Protein AF-A0A371WMA2-F1 (afdb_monomer_lite)

Structure (mmCIF, N/CA/C/O backbone):
data_AF-A0A371WMA2-F1
#
_entry.id   AF-A0A371WMA2-F1
#
loop_
_atom_site.group_PDB
_atom_site.id
_atom_site.type_symbol
_atom_site.label_atom_id
_atom_site.label_alt_id
_atom_site.label_comp_id
_atom_site.label_asym_id
_atom_site.label_entity_id
_atom_site.label_seq_id
_atom_site.pdbx_PDB_ins_code
_atom_site.Cartn_x
_atom_site.Cartn_y
_atom_site.Cartn_z
_atom_site.occupancy
_atom_site.B_iso_or_equiv
_atom_site.auth_seq_id
_atom_site.auth_comp_id
_atom_site.auth_asym_id
_atom_site.auth_atom_id
_atom_site.pdbx_PDB_model_num
ATOM 1 N N . MET A 1 1 ? 11.627 6.366 -26.443 1.00 73.12 1 MET A N 1
ATOM 2 C CA . MET A 1 1 ? 11.419 6.353 -24.980 1.00 73.12 1 MET A CA 1
ATOM 3 C C . MET A 1 1 ? 10.701 5.063 -24.607 1.00 73.12 1 MET A C 1
ATOM 5 O O . MET A 1 1 ? 9.798 4.675 -25.344 1.00 73.12 1 MET A O 1
ATOM 9 N N . ARG A 1 2 ? 11.137 4.369 -23.548 1.00 79.94 2 ARG A N 1
ATOM 10 C CA . ARG A 1 2 ? 10.434 3.196 -23.001 1.00 79.94 2 ARG A CA 1
ATOM 11 C C . ARG A 1 2 ? 9.538 3.651 -21.858 1.00 79.94 2 ARG A C 1
ATOM 13 O O . ARG A 1 2 ? 9.968 4.460 -21.044 1.00 79.94 2 ARG A O 1
ATOM 20 N N . HIS A 1 3 ? 8.305 3.164 -21.818 1.00 88.25 3 HIS A N 1
ATOM 21 C CA . HIS A 1 3 ? 7.334 3.506 -20.783 1.00 88.25 3 HIS A CA 1
ATOM 22 C C . HIS A 1 3 ? 7.108 2.309 -19.863 1.00 88.25 3 HIS A C 1
ATOM 24 O O . HIS A 1 3 ? 6.956 1.174 -20.320 1.00 88.25 3 HIS A O 1
ATOM 30 N N . ILE A 1 4 ? 7.064 2.565 -18.561 1.00 91.94 4 ILE A N 1
ATOM 31 C CA . ILE A 1 4 ? 6.908 1.530 -17.544 1.00 91.94 4 ILE A CA 1
ATOM 32 C C . ILE A 1 4 ? 5.754 1.934 -16.639 1.00 91.94 4 ILE A C 1
ATOM 34 O O . ILE A 1 4 ? 5.724 3.054 -16.137 1.00 91.94 4 ILE A O 1
ATOM 38 N N . ALA A 1 5 ? 4.810 1.020 -16.438 1.00 92.88 5 ALA A N 1
ATOM 39 C CA . ALA A 1 5 ? 3.718 1.190 -15.491 1.00 92.88 5 ALA A CA 1
ATOM 40 C C . ALA A 1 5 ? 3.745 0.062 -14.455 1.00 92.88 5 ALA A C 1
ATOM 42 O O . ALA A 1 5 ? 3.851 -1.111 -14.810 1.00 92.88 5 ALA A O 1
ATOM 43 N N . GLY A 1 6 ? 3.629 0.417 -13.177 1.00 91.88 6 GLY A N 1
ATOM 44 C CA . GLY A 1 6 ? 3.469 -0.529 -12.075 1.00 91.88 6 GLY A CA 1
ATOM 45 C C . GLY A 1 6 ? 2.020 -0.571 -11.594 1.00 91.88 6 GLY A C 1
ATOM 46 O O . GLY A 1 6 ? 1.375 0.471 -11.488 1.00 91.88 6 GLY A O 1
ATOM 47 N N . ARG A 1 7 ? 1.504 -1.763 -11.287 1.00 93.00 7 ARG A N 1
ATOM 48 C CA . ARG A 1 7 ? 0.223 -1.967 -10.598 1.00 93.00 7 ARG A CA 1
ATOM 49 C C . ARG A 1 7 ? 0.469 -2.739 -9.311 1.00 93.00 7 ARG A C 1
ATOM 51 O O . ARG A 1 7 ? 0.972 -3.860 -9.352 1.00 93.00 7 ARG A O 1
ATOM 58 N N . PHE A 1 8 ? 0.120 -2.144 -8.180 1.00 90.25 8 PHE A N 1
ATOM 59 C CA . PHE A 1 8 ? 0.369 -2.726 -6.868 1.00 90.25 8 PHE A CA 1
ATOM 60 C C . PHE A 1 8 ? -0.659 -2.257 -5.833 1.00 90.25 8 PHE A C 1
ATOM 62 O O . PHE A 1 8 ? -1.445 -1.349 -6.100 1.00 90.25 8 PHE A O 1
ATOM 69 N N . GLY A 1 9 ? -0.683 -2.935 -4.682 1.00 87.19 9 GLY A N 1
ATOM 70 C CA . GLY A 1 9 ? -1.645 -2.682 -3.610 1.00 87.19 9 GLY A CA 1
ATOM 71 C C . GLY A 1 9 ? -1.434 -1.357 -2.873 1.00 87.19 9 GLY A C 1
ATOM 72 O O . GLY A 1 9 ? -0.528 -0.580 -3.156 1.00 87.19 9 GLY A O 1
ATOM 73 N N . ASN A 1 10 ? -2.274 -1.115 -1.875 1.00 88.75 10 ASN A N 1
ATOM 74 C CA . ASN A 1 10 ? -2.172 0.044 -1.004 1.00 88.75 10 ASN A CA 1
ATOM 75 C C . ASN A 1 10 ? -0.854 0.046 -0.227 1.00 88.75 10 ASN A C 1
ATOM 77 O O . ASN A 1 10 ? -0.412 -0.990 0.263 1.00 88.75 10 ASN A O 1
ATOM 81 N N . VAL A 1 11 ? -0.288 1.233 -0.026 1.00 87.62 11 VAL A N 1
ATOM 82 C CA . VAL A 1 11 ? 0.915 1.417 0.789 1.00 87.62 11 VAL A CA 1
ATOM 83 C C . VAL A 1 11 ? 0.520 2.092 2.105 1.00 87.62 11 VAL A C 1
ATOM 85 O O . VAL A 1 11 ? 0.119 3.258 2.086 1.00 87.62 11 VAL A O 1
ATOM 88 N N . PRO A 1 12 ? 0.574 1.395 3.257 1.00 82.44 12 PRO A N 1
ATOM 89 C CA . PRO A 1 12 ? 0.266 2.004 4.547 1.00 82.44 12 PRO A CA 1
ATOM 90 C C . PRO A 1 12 ? 1.123 3.249 4.796 1.00 82.44 12 PRO A C 1
ATOM 92 O O . PRO A 1 12 ? 2.322 3.253 4.525 1.00 82.44 12 PRO A O 1
ATOM 95 N N . GLY A 1 13 ? 0.503 4.315 5.307 1.00 78.00 13 GLY A N 1
ATOM 96 C CA . GLY A 1 13 ? 1.194 5.576 5.596 1.00 78.00 13 GLY A CA 1
ATOM 97 C C . GLY A 1 13 ? 1.491 6.457 4.377 1.00 78.00 13 GLY A C 1
ATOM 98 O O . GLY A 1 13 ? 2.084 7.519 4.547 1.00 78.00 13 GLY A O 1
ATOM 99 N N . SER A 1 14 ? 1.063 6.078 3.165 1.00 84.12 14 SER A N 1
ATOM 100 C CA . SER A 1 14 ? 1.119 6.988 2.017 1.00 84.12 14 SER A CA 1
ATOM 101 C C . SER A 1 14 ? 0.187 8.191 2.209 1.00 84.12 14 SER A C 1
ATOM 103 O O . SER A 1 14 ? -0.802 8.132 2.947 1.00 84.12 14 SER A O 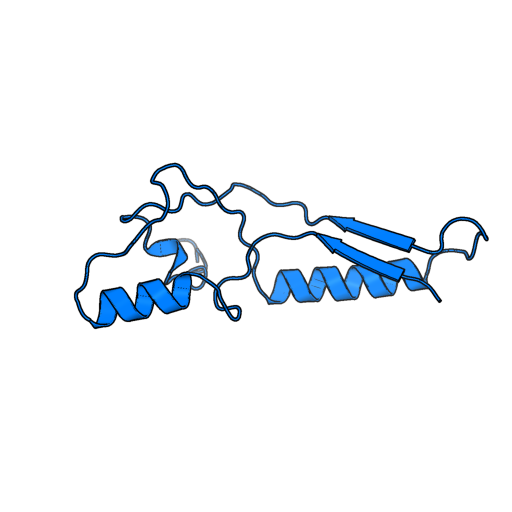1
ATOM 105 N N . VAL A 1 15 ? 0.457 9.285 1.493 1.00 82.88 15 VAL A N 1
ATOM 106 C CA . VAL A 1 15 ? -0.443 10.448 1.461 1.00 82.88 15 VAL A CA 1
ATOM 107 C C . VAL A 1 15 ? -1.837 10.001 1.009 1.00 82.88 15 VAL A C 1
ATOM 109 O O . VAL A 1 15 ? -1.976 9.248 0.046 1.00 82.88 15 VAL A O 1
ATOM 112 N N . GLY A 1 16 ? -2.869 10.416 1.746 1.00 80.00 16 GLY A N 1
ATOM 113 C CA . GLY A 1 16 ? -4.259 10.037 1.477 1.00 80.00 16 GLY A CA 1
ATOM 114 C C . GLY A 1 16 ? -4.654 8.622 1.921 1.00 80.00 16 GLY A C 1
ATOM 115 O O . GLY A 1 16 ? -5.811 8.243 1.737 1.00 80.00 16 GLY A O 1
ATOM 116 N N . ALA A 1 17 ? -3.748 7.846 2.532 1.00 82.06 17 ALA A N 1
ATOM 117 C CA . ALA A 1 17 ? -4.095 6.551 3.108 1.00 82.06 17 ALA A CA 1
ATOM 118 C C . ALA A 1 17 ? -5.104 6.695 4.262 1.00 82.06 17 ALA A C 1
ATOM 120 O O . ALA A 1 17 ? -5.191 7.726 4.931 1.00 82.06 17 ALA A O 1
ATOM 121 N N . ALA A 1 18 ? -5.856 5.626 4.526 1.00 82.38 18 ALA A N 1
ATOM 122 C CA . ALA A 1 18 ? -6.840 5.604 5.606 1.00 82.38 18 ALA A CA 1
ATOM 123 C C . ALA A 1 18 ? -6.195 5.531 7.003 1.00 82.38 18 ALA A C 1
ATOM 125 O O . ALA A 1 18 ? -6.733 6.097 7.950 1.00 82.38 18 ALA A O 1
ATOM 126 N N . ALA A 1 19 ? -5.019 4.902 7.127 1.00 82.31 19 ALA A N 1
ATOM 127 C CA . ALA A 1 19 ? -4.343 4.710 8.412 1.00 82.31 19 ALA A CA 1
ATOM 128 C C . ALA A 1 19 ? -4.100 6.025 9.196 1.00 82.31 19 ALA A C 1
ATOM 130 O O . ALA A 1 19 ? -4.459 6.069 10.372 1.00 82.31 19 ALA A O 1
ATOM 131 N N . PRO A 1 20 ? -3.611 7.128 8.584 1.00 83.31 20 PRO A N 1
ATOM 132 C CA . PRO A 1 20 ? -3.548 8.433 9.251 1.00 83.31 20 PRO A CA 1
ATOM 133 C C . PRO A 1 20 ? -4.892 8.941 9.798 1.00 83.31 20 PRO A C 1
ATOM 135 O O . PRO A 1 20 ? -4.936 9.479 10.901 1.00 83.31 20 PRO A O 1
ATOM 138 N N . LYS A 1 21 ? -5.997 8.748 9.060 1.00 84.69 21 LYS A N 1
ATOM 139 C CA . LYS A 1 21 ? -7.338 9.168 9.505 1.00 84.69 21 LYS A CA 1
ATOM 140 C C . LYS A 1 21 ? -7.810 8.350 10.703 1.00 84.69 21 LYS A C 1
ATOM 142 O O . LYS A 1 21 ? -8.343 8.915 11.650 1.00 84.69 21 LYS A O 1
ATOM 147 N N . PHE A 1 22 ? -7.579 7.041 10.674 1.00 86.06 22 PHE A N 1
ATOM 148 C CA . PHE A 1 22 ? -7.934 6.149 11.774 1.00 86.06 22 PHE A CA 1
ATOM 149 C C . PHE A 1 22 ? -7.145 6.475 13.039 1.00 86.06 22 PHE A C 1
ATOM 151 O O . PHE A 1 22 ? -7.736 6.583 14.108 1.00 86.06 22 PHE A O 1
ATOM 158 N N . LYS A 1 23 ? -5.837 6.726 12.914 1.00 85.12 23 LYS A N 1
ATOM 159 C CA . LYS A 1 23 ? -5.003 7.159 14.038 1.00 85.12 23 LYS A CA 1
ATOM 160 C C . LYS A 1 23 ? -5.551 8.437 14.687 1.00 85.12 23 LYS A C 1
ATOM 162 O O . LYS A 1 23 ? -5.754 8.455 15.894 1.00 85.12 23 LYS A O 1
ATOM 167 N N . ALA A 1 24 ? -5.894 9.446 13.886 1.00 87.44 24 ALA A N 1
ATOM 168 C CA . ALA A 1 24 ? -6.467 10.697 14.388 1.00 87.44 24 ALA A CA 1
ATOM 169 C C . ALA A 1 24 ? -7.868 10.540 15.020 1.00 87.44 24 ALA A C 1
ATOM 171 O O . ALA A 1 24 ? -8.259 11.351 15.856 1.00 87.44 24 ALA A O 1
ATOM 172 N N . GLN A 1 25 ? -8.655 9.537 14.614 1.00 86.69 25 GLN A N 1
ATOM 173 C CA . GLN A 1 25 ? -9.937 9.210 15.257 1.00 86.69 25 GLN A CA 1
ATOM 174 C C . GLN A 1 25 ? -9.715 8.538 16.613 1.00 86.69 25 GLN A C 1
ATOM 176 O O . GLN A 1 25 ? -10.306 8.957 17.603 1.00 86.69 25 GLN A O 1
ATOM 181 N N . ILE A 1 26 ? -8.795 7.571 16.671 1.00 87.12 26 ILE A N 1
ATOM 182 C CA . ILE A 1 26 ? -8.439 6.854 17.901 1.00 87.12 26 ILE A CA 1
ATOM 183 C C . ILE A 1 26 ? -7.855 7.815 18.944 1.00 87.12 26 ILE A C 1
ATOM 185 O O . ILE A 1 26 ? -8.262 7.777 20.100 1.00 87.12 26 ILE A O 1
ATOM 189 N N . GLU A 1 27 ? -6.947 8.710 18.544 1.00 90.31 27 GLU A N 1
ATOM 190 C CA . GLU A 1 27 ? -6.333 9.704 19.442 1.00 90.31 27 GLU A CA 1
ATOM 191 C C . GLU A 1 27 ? -7.352 10.697 20.023 1.00 90.31 27 GLU A C 1
ATOM 193 O O . GLU A 1 27 ? -7.163 11.197 21.129 1.00 90.31 27 GLU A O 1
ATOM 198 N N . ARG A 1 28 ? -8.450 10.955 19.305 1.00 92.19 28 ARG A N 1
ATOM 199 C CA . ARG A 1 28 ? -9.576 11.776 19.775 1.00 92.19 28 ARG A CA 1
ATOM 200 C C . ARG A 1 28 ? -10.595 11.005 20.618 1.00 92.19 28 ARG A C 1
ATOM 202 O O . ARG A 1 28 ? -11.493 11.625 21.176 1.00 92.19 28 ARG A O 1
ATOM 209 N N . GLY A 1 29 ? -10.471 9.680 20.707 1.00 91.06 29 GLY A N 1
ATOM 210 C CA . GLY A 1 29 ? -11.459 8.815 21.354 1.00 91.06 29 GLY A CA 1
ATOM 211 C C . GLY A 1 29 ? -12.738 8.609 20.535 1.00 91.06 29 GLY A C 1
ATOM 212 O O . GLY A 1 29 ? -13.731 8.121 21.070 1.00 91.06 29 GLY A O 1
ATOM 213 N N . ASP A 1 30 ? -12.729 8.963 19.248 1.00 85.75 30 ASP A N 1
ATOM 214 C CA . ASP A 1 30 ? -13.891 8.841 18.375 1.00 85.75 30 ASP A CA 1
ATOM 215 C C . ASP A 1 30 ? -13.988 7.447 17.733 1.00 85.75 30 ASP A C 1
ATOM 217 O O . ASP A 1 30 ? -12.963 6.814 17.447 1.00 85.75 30 ASP A O 1
ATOM 221 N N . PRO A 1 31 ? -15.206 6.965 17.423 1.00 87.38 31 PRO A N 1
ATOM 222 C CA . PRO A 1 31 ? -15.387 5.722 16.685 1.00 87.38 31 PRO A CA 1
ATOM 223 C C . PRO A 1 31 ? -14.669 5.746 15.329 1.00 87.38 31 PRO A C 1
ATOM 225 O O . PRO A 1 31 ? -14.815 6.683 14.537 1.00 87.38 31 PRO A O 1
ATOM 228 N N . VAL A 1 32 ? -13.929 4.675 15.026 1.00 86.62 32 VAL A N 1
ATOM 229 C CA . VAL A 1 32 ? -13.257 4.518 13.729 1.00 86.62 32 VAL A CA 1
ATOM 230 C C . VAL A 1 32 ? -14.299 4.368 12.625 1.00 86.62 32 VAL A C 1
ATOM 232 O O . VAL A 1 32 ? -15.129 3.459 12.650 1.00 86.62 32 VAL A O 1
ATOM 235 N N . THR A 1 33 ? -14.243 5.246 11.625 1.00 87.88 33 THR A N 1
ATOM 236 C CA . THR A 1 33 ? -15.203 5.233 10.516 1.00 87.88 33 THR A CA 1
ATOM 237 C C . THR A 1 33 ? -14.720 4.313 9.401 1.00 87.88 33 THR A C 1
ATOM 239 O O . THR A 1 33 ? -13.769 4.632 8.689 1.00 87.88 33 THR A O 1
ATOM 242 N N . VAL A 1 34 ? -15.396 3.182 9.211 1.00 84.69 34 VAL A N 1
ATOM 243 C CA . VAL A 1 3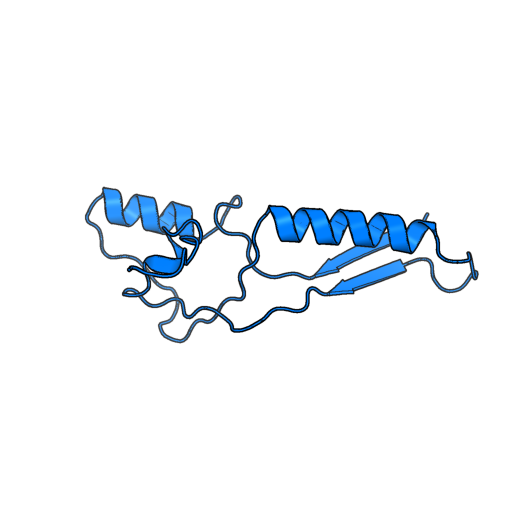4 ? -15.152 2.261 8.091 1.00 84.69 34 VAL A CA 1
ATOM 244 C C . VAL A 1 34 ? -16.168 2.496 6.975 1.00 84.69 34 VAL A C 1
ATOM 246 O O . VAL A 1 34 ? -17.334 2.766 7.240 1.00 84.69 34 VAL A O 1
ATOM 249 N N . THR A 1 35 ? -15.735 2.409 5.713 1.00 86.25 35 THR A N 1
ATOM 250 C CA . THR A 1 35 ? -16.621 2.653 4.560 1.00 86.25 35 THR A CA 1
ATOM 251 C C . THR A 1 35 ? -17.667 1.554 4.392 1.00 86.25 35 THR A C 1
ATOM 253 O O . THR A 1 35 ? -18.835 1.848 4.177 1.00 86.25 35 THR A O 1
ATOM 256 N N . HIS A 1 36 ? -17.241 0.291 4.458 1.00 82.44 36 HIS A N 1
ATOM 257 C CA . HIS A 1 36 ? -18.114 -0.875 4.369 1.00 82.44 36 HIS A CA 1
ATOM 258 C C . HIS A 1 36 ? -17.463 -2.038 5.135 1.00 82.44 36 HIS A C 1
ATOM 260 O O . HIS A 1 36 ? -16.252 -2.224 4.976 1.00 82.44 36 HIS A O 1
ATOM 266 N N . PRO A 1 37 ? -18.212 -2.816 5.937 1.00 78.00 37 PRO A N 1
ATOM 267 C CA . PRO A 1 37 ? -17.654 -3.889 6.772 1.00 78.00 37 PRO A CA 1
ATOM 268 C C . PRO A 1 37 ? -16.947 -4.989 5.967 1.00 78.00 37 PRO A C 1
ATOM 270 O O . PRO A 1 37 ? -15.940 -5.529 6.416 1.00 78.00 37 PRO A O 1
ATOM 273 N N . ASP A 1 38 ? -17.421 -5.265 4.750 1.00 79.94 38 ASP A N 1
ATOM 274 C CA . ASP A 1 38 ? -16.836 -6.288 3.869 1.00 79.94 38 ASP A CA 1
ATOM 275 C C . ASP A 1 38 ? -15.712 -5.761 2.958 1.00 79.94 38 ASP A C 1
ATOM 277 O O . ASP A 1 38 ? -15.269 -6.451 2.038 1.00 79.94 38 ASP A O 1
ATOM 281 N N . MET A 1 39 ? -15.244 -4.523 3.161 1.00 80.06 39 MET A N 1
ATOM 282 C CA . MET A 1 39 ? -14.200 -3.949 2.314 1.00 80.06 39 MET A CA 1
ATOM 283 C C . MET A 1 39 ? -12.856 -4.659 2.529 1.00 80.06 39 MET A C 1
ATOM 285 O O . MET A 1 39 ? -12.290 -4.667 3.626 1.00 80.06 39 MET A O 1
ATOM 289 N N . VAL A 1 40 ? -12.303 -5.180 1.435 1.00 82.06 40 VAL A N 1
ATOM 290 C CA . VAL A 1 40 ? -10.974 -5.799 1.385 1.00 82.06 40 VAL A CA 1
ATOM 291 C C . VAL A 1 40 ? -9.991 -4.925 0.616 1.00 82.06 40 VAL A C 1
ATOM 293 O O . VAL A 1 40 ? -10.336 -4.309 -0.395 1.00 82.06 40 VAL A O 1
ATOM 296 N N . ARG A 1 41 ? -8.750 -4.851 1.100 1.00 83.06 41 ARG A N 1
ATOM 297 C CA . ARG A 1 41 ? -7.665 -4.100 0.458 1.00 83.06 41 ARG A CA 1
ATOM 298 C C . ARG A 1 41 ? -6.385 -4.926 0.488 1.00 83.06 41 ARG A C 1
ATOM 300 O O . ARG A 1 41 ? -6.027 -5.503 1.510 1.00 83.06 41 ARG A O 1
ATOM 307 N N . TYR A 1 42 ? -5.681 -4.957 -0.638 1.00 85.62 42 TYR A N 1
ATOM 308 C CA . TYR A 1 42 ? -4.337 -5.524 -0.708 1.00 85.62 42 TYR A CA 1
ATOM 309 C C . TYR A 1 42 ? -3.344 -4.479 -0.234 1.00 85.62 42 TYR A C 1
ATOM 311 O O . TYR A 1 42 ? -3.412 -3.334 -0.683 1.00 85.62 42 TYR A O 1
ATOM 319 N N . PHE A 1 43 ? -2.427 -4.872 0.642 1.00 85.31 43 PHE A N 1
ATOM 320 C CA . PHE A 1 43 ? -1.402 -3.984 1.169 1.00 85.31 43 PHE A CA 1
ATOM 321 C C . PHE A 1 43 ? -0.014 -4.479 0.813 1.00 85.31 43 PHE A C 1
ATOM 323 O O . PHE A 1 43 ? 0.246 -5.675 0.790 1.00 85.31 43 PHE A O 1
ATOM 330 N N . MET A 1 44 ? 0.869 -3.527 0.562 1.00 88.62 44 MET A N 1
ATOM 331 C CA . MET A 1 44 ? 2.272 -3.728 0.255 1.00 88.62 44 MET A CA 1
ATOM 332 C C . MET A 1 44 ? 3.076 -2.675 1.015 1.00 88.62 44 MET A C 1
ATOM 334 O O . MET A 1 44 ? 2.620 -1.547 1.204 1.00 88.62 44 MET A O 1
ATOM 338 N N . THR A 1 45 ? 4.285 -3.004 1.448 1.00 87.31 45 THR A N 1
ATOM 339 C CA . THR A 1 45 ? 5.167 -2.027 2.091 1.00 87.31 45 THR A CA 1
ATOM 340 C C . THR A 1 45 ? 5.741 -1.033 1.076 1.00 87.31 45 THR A C 1
ATOM 342 O O . THR A 1 45 ? 5.906 -1.335 -0.107 1.00 87.31 45 THR A O 1
ATOM 345 N N . ALA A 1 46 ? 6.127 0.159 1.540 1.00 88.69 46 ALA A N 1
ATOM 346 C CA . ALA A 1 46 ? 6.796 1.146 0.688 1.00 88.69 46 ALA A CA 1
ATOM 347 C C . ALA A 1 46 ? 8.102 0.596 0.081 1.00 88.69 46 ALA A C 1
ATOM 349 O O . ALA A 1 46 ? 8.416 0.856 -1.077 1.00 88.69 46 ALA A O 1
ATOM 350 N N . ARG A 1 47 ? 8.843 -0.219 0.843 1.00 89.88 47 ARG A N 1
ATOM 351 C CA . ARG A 1 47 ? 10.082 -0.849 0.373 1.00 89.88 47 ARG A CA 1
ATOM 352 C C . ARG A 1 47 ? 9.820 -1.848 -0.756 1.00 89.88 47 ARG A C 1
ATOM 354 O O . ARG A 1 47 ? 10.570 -1.854 -1.729 1.00 89.88 47 ARG A O 1
ATOM 361 N N . GLU A 1 48 ? 8.765 -2.654 -0.662 1.00 90.19 48 GLU A N 1
ATOM 362 C CA . GLU A 1 48 ? 8.351 -3.568 -1.737 1.00 90.19 48 GLU A CA 1
ATOM 363 C C . GLU A 1 48 ? 7.898 -2.798 -2.987 1.00 90.19 48 GLU A C 1
ATOM 365 O O . GLU A 1 48 ? 8.354 -3.126 -4.081 1.00 90.19 48 GLU A O 1
ATOM 370 N N . ALA A 1 49 ? 7.113 -1.718 -2.834 1.00 90.62 49 ALA A N 1
ATOM 371 C CA . ALA A 1 49 ? 6.756 -0.810 -3.937 1.00 90.62 49 ALA A CA 1
ATOM 372 C C . ALA A 1 49 ? 7.997 -0.289 -4.673 1.00 90.62 49 ALA A C 1
ATOM 374 O O . ALA A 1 49 ? 8.100 -0.405 -5.896 1.00 90.62 49 ALA A O 1
ATOM 375 N N . CYS A 1 50 ? 8.947 0.277 -3.926 1.00 93.19 50 CYS A N 1
ATOM 376 C CA . CYS A 1 50 ? 10.176 0.821 -4.494 1.00 93.19 50 CYS A CA 1
ATOM 377 C C . CYS A 1 50 ? 11.020 -0.268 -5.162 1.00 93.19 50 CYS A C 1
ATOM 379 O O . CYS A 1 50 ? 11.575 -0.038 -6.233 1.00 93.19 50 CYS A O 1
ATOM 381 N N . THR A 1 51 ? 11.084 -1.461 -4.563 1.00 93.81 51 THR A N 1
ATOM 382 C CA . THR A 1 51 ? 11.810 -2.604 -5.133 1.00 93.81 51 THR A CA 1
ATOM 383 C C . THR A 1 51 ? 11.197 -3.018 -6.467 1.00 93.81 51 THR A C 1
ATOM 385 O O . THR A 1 51 ? 11.920 -3.134 -7.450 1.00 93.81 51 THR A O 1
ATOM 388 N N . LEU A 1 52 ? 9.869 -3.149 -6.544 1.00 91.88 52 LEU A N 1
ATOM 389 C CA . LEU A 1 52 ? 9.168 -3.454 -7.791 1.00 91.88 52 LEU A CA 1
ATOM 390 C C . LEU A 1 52 ? 9.445 -2.399 -8.869 1.00 91.88 52 LEU A C 1
ATOM 392 O O . LEU A 1 52 ? 9.734 -2.755 -10.010 1.00 91.88 52 LEU A O 1
ATOM 396 N N . ALA A 1 53 ? 9.379 -1.113 -8.513 1.00 93.31 53 ALA A N 1
ATOM 397 C CA . ALA A 1 53 ? 9.634 -0.018 -9.445 1.00 93.31 53 ALA A CA 1
ATOM 398 C C . ALA A 1 53 ? 11.068 -0.055 -10.003 1.00 93.31 53 ALA A C 1
ATOM 400 O O . ALA A 1 53 ? 11.258 0.054 -11.216 1.00 93.31 53 ALA A O 1
ATOM 401 N N . LEU A 1 54 ? 12.068 -0.267 -9.141 1.00 94.44 54 LEU A N 1
ATOM 402 C CA . LEU A 1 54 ? 13.468 -0.389 -9.558 1.00 94.44 54 LEU A CA 1
ATOM 403 C C . LEU A 1 54 ? 13.704 -1.637 -10.415 1.00 94.44 54 LEU A C 1
ATOM 405 O O . LEU A 1 54 ? 14.314 -1.541 -11.478 1.00 94.44 54 LEU A O 1
ATOM 409 N N . SER A 1 55 ? 13.200 -2.799 -9.995 1.00 93.00 55 SER A N 1
ATOM 410 C CA . SER A 1 55 ? 13.338 -4.043 -10.759 1.00 93.00 55 SER A CA 1
ATOM 411 C C . SER A 1 55 ? 12.689 -3.936 -12.139 1.00 93.00 55 SER A C 1
ATOM 413 O O . SER A 1 55 ? 13.263 -4.397 -13.124 1.00 93.00 55 SER A O 1
ATOM 415 N N . ALA A 1 56 ? 11.529 -3.280 -12.232 1.00 92.12 56 ALA A N 1
ATOM 416 C CA . ALA A 1 56 ? 10.848 -3.021 -13.494 1.00 92.12 56 ALA A CA 1
ATOM 417 C C . ALA A 1 56 ? 11.674 -2.130 -14.434 1.00 92.12 56 ALA A C 1
ATOM 419 O O . ALA A 1 56 ? 11.742 -2.406 -15.634 1.00 92.12 56 ALA A O 1
ATOM 420 N N . ALA A 1 57 ? 12.315 -1.091 -13.891 1.00 91.12 57 ALA A N 1
ATOM 421 C CA . ALA A 1 57 ? 13.198 -0.203 -14.642 1.00 91.12 57 ALA A CA 1
ATOM 422 C C . ALA A 1 57 ? 14.414 -0.949 -15.207 1.00 91.12 57 ALA A C 1
ATOM 424 O O . ALA A 1 57 ? 14.650 -0.899 -16.412 1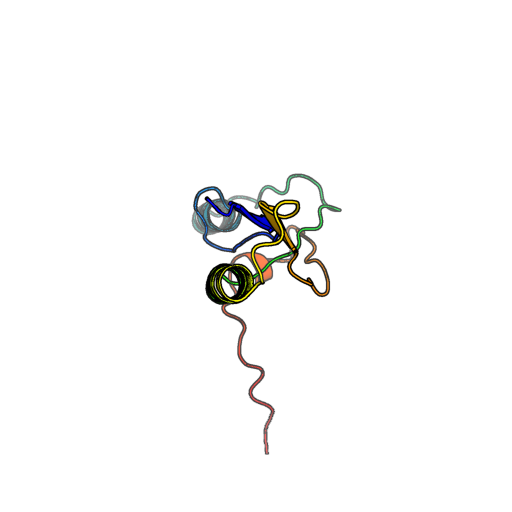.00 91.12 57 ALA A O 1
ATOM 425 N N . ILE A 1 58 ? 15.120 -1.704 -14.361 1.00 91.88 58 ILE A N 1
ATOM 426 C CA . ILE A 1 58 ? 16.306 -2.480 -14.754 1.00 91.88 58 ILE A CA 1
ATOM 427 C C . ILE A 1 58 ? 15.947 -3.528 -15.817 1.00 91.88 58 ILE A C 1
ATOM 429 O O . ILE A 1 58 ? 16.630 -3.663 -16.829 1.00 91.88 58 ILE A O 1
ATOM 433 N N . HIS A 1 59 ? 14.843 -4.252 -15.623 1.00 90.00 59 HIS A N 1
ATOM 434 C CA . HIS A 1 59 ? 14.418 -5.285 -16.565 1.00 90.00 59 HIS A CA 1
ATOM 435 C C . HIS A 1 59 ? 13.993 -4.707 -17.924 1.00 90.00 59 HIS A C 1
ATOM 437 O O . HIS A 1 59 ? 14.301 -5.283 -18.965 1.00 90.00 59 HIS A O 1
ATOM 443 N N . ALA A 1 60 ? 13.311 -3.556 -17.939 1.00 85.69 60 ALA A N 1
ATOM 444 C CA . ALA A 1 60 ? 12.917 -2.897 -19.182 1.00 85.69 60 ALA A CA 1
ATOM 445 C C . ALA A 1 60 ? 14.115 -2.339 -19.971 1.00 85.69 60 ALA A C 1
ATOM 447 O O . ALA A 1 60 ? 14.054 -2.297 -21.203 1.00 85.69 60 ALA A O 1
ATOM 448 N N . ASP A 1 61 ? 15.178 -1.922 -19.280 1.00 84.44 61 ASP A N 1
ATOM 449 C CA . ASP A 1 61 ? 16.416 -1.436 -19.895 1.00 84.44 61 ASP A CA 1
ATOM 450 C C . ASP A 1 61 ? 17.184 -2.566 -20.601 1.00 84.44 61 ASP A C 1
ATOM 452 O O . ASP A 1 61 ? 17.607 -2.418 -21.746 1.00 84.44 61 ASP A O 1
ATOM 456 N N . GLY A 1 62 ? 17.242 -3.749 -19.978 1.00 82.50 62 GLY A N 1
ATOM 457 C CA . GLY A 1 62 ? 17.895 -4.936 -20.540 1.00 82.50 62 GLY A CA 1
ATOM 458 C C . GLY A 1 62 ? 17.148 -5.631 -21.690 1.00 82.50 62 GLY A C 1
ATOM 459 O O . GLY A 1 62 ? 17.685 -6.560 -22.293 1.00 82.50 62 GLY A O 1
ATOM 460 N N . MET A 1 63 ? 15.914 -5.228 -22.019 1.00 78.19 63 MET A N 1
ATOM 461 C CA . MET A 1 63 ? 15.149 -5.871 -23.093 1.00 78.19 63 MET A CA 1
ATOM 462 C C . MET A 1 63 ? 15.604 -5.422 -24.490 1.00 78.19 63 MET A C 1
ATOM 464 O O . MET A 1 63 ? 15.721 -4.218 -24.741 1.00 78.19 63 MET A O 1
ATOM 468 N N . PRO A 1 64 ? 15.720 -6.339 -25.472 1.00 75.25 64 PRO A N 1
ATOM 469 C CA . PRO A 1 64 ? 16.037 -5.966 -26.844 1.00 75.25 64 PRO A CA 1
ATOM 470 C C . PRO A 1 64 ? 14.986 -5.000 -27.399 1.00 75.25 64 PRO A C 1
ATOM 472 O O . PRO A 1 64 ? 13.776 -5.162 -27.204 1.00 75.25 64 PRO A O 1
ATOM 475 N N . SER A 1 65 ? 15.455 -3.958 -28.084 1.00 67.25 65 SER A N 1
ATOM 476 C CA . SER A 1 65 ? 14.601 -2.960 -28.729 1.00 67.25 65 SER A CA 1
ATOM 477 C C . SER A 1 65 ? 13.959 -3.546 -29.990 1.00 67.25 65 SER A C 1
ATOM 479 O O . SER A 1 65 ? 14.296 -3.166 -31.108 1.00 67.25 65 SER A O 1
ATOM 481 N N . SER A 1 66 ? 13.018 -4.481 -29.832 1.00 68.94 66 SER A N 1
ATOM 482 C CA . SER A 1 66 ? 12.073 -4.767 -30.913 1.00 68.94 66 SER A CA 1
ATOM 483 C C . SER A 1 66 ? 11.155 -3.550 -31.069 1.00 68.94 66 SER A C 1
ATOM 485 O O . SER A 1 66 ? 10.642 -3.023 -30.078 1.00 68.94 66 SER A O 1
ATOM 487 N N . ASN A 1 67 ? 10.952 -3.087 -32.305 1.00 62.38 67 ASN A N 1
ATOM 488 C CA . ASN A 1 67 ? 10.191 -1.868 -32.627 1.00 62.38 67 ASN A CA 1
ATOM 489 C C . ASN A 1 67 ? 8.745 -1.876 -32.066 1.00 62.38 67 ASN A C 1
ATOM 491 O O . ASN A 1 67 ? 8.097 -0.839 -31.963 1.00 62.38 67 ASN A O 1
ATOM 495 N N . THR A 1 68 ? 8.256 -3.042 -31.644 1.00 64.31 68 THR A N 1
ATOM 496 C CA . THR A 1 68 ? 6.869 -3.291 -31.249 1.00 64.31 68 THR A CA 1
ATOM 497 C C . THR A 1 68 ? 6.590 -3.088 -29.750 1.00 64.31 68 THR A C 1
ATOM 499 O O . THR A 1 68 ? 5.455 -2.788 -29.388 1.00 64.31 68 THR A O 1
ATOM 502 N N . ARG A 1 69 ? 7.578 -3.208 -28.844 1.00 66.75 69 ARG A N 1
ATOM 503 C CA . ARG A 1 69 ? 7.348 -3.101 -27.380 1.00 66.75 69 ARG A CA 1
ATOM 504 C C . ARG A 1 69 ? 8.021 -1.875 -26.770 1.00 66.75 69 ARG A C 1
ATOM 506 O O . ARG A 1 69 ? 9.095 -1.956 -26.181 1.00 66.75 69 ARG A O 1
ATOM 513 N N . ARG A 1 70 ? 7.343 -0.729 -26.876 1.00 78.88 70 ARG A N 1
ATOM 514 C CA . ARG A 1 70 ? 7.751 0.528 -26.219 1.00 78.88 70 ARG A CA 1
ATOM 515 C C . ARG A 1 70 ? 7.188 0.705 -24.805 1.00 78.88 70 ARG A C 1
ATOM 517 O O . ARG A 1 70 ? 7.630 1.611 -24.107 1.00 78.88 70 ARG A O 1
ATOM 524 N N . ALA A 1 71 ? 6.249 -0.140 -24.378 1.00 85.25 71 ALA A N 1
ATOM 525 C CA . ALA A 1 71 ? 5.627 -0.070 -23.059 1.00 85.25 71 ALA A CA 1
ATOM 526 C C . ALA A 1 71 ? 5.605 -1.437 -22.361 1.00 85.25 71 ALA A C 1
ATOM 528 O O . ALA A 1 71 ? 5.394 -2.465 -23.005 1.00 85.25 71 ALA A O 1
ATOM 529 N N . SER A 1 72 ? 5.790 -1.428 -21.043 1.00 87.50 72 SER A N 1
ATOM 530 C CA . SER A 1 72 ? 5.750 -2.617 -20.185 1.00 87.50 72 SER A CA 1
ATOM 531 C C . SER A 1 72 ? 4.948 -2.350 -18.915 1.00 87.50 72 SER A C 1
ATOM 533 O O . SER A 1 72 ? 5.085 -1.289 -18.302 1.00 87.50 72 SER A O 1
ATOM 535 N N . VAL A 1 73 ? 4.129 -3.325 -18.518 1.00 90.44 73 VAL A N 1
ATOM 536 C CA . VAL A 1 73 ? 3.318 -3.276 -17.296 1.00 90.44 73 VAL A CA 1
ATOM 537 C C . VAL A 1 73 ? 3.807 -4.354 -16.339 1.00 90.44 73 VAL A C 1
ATOM 539 O O . VAL A 1 73 ? 3.871 -5.522 -16.711 1.00 90.44 73 VAL A O 1
ATOM 542 N N . TYR A 1 74 ? 4.117 -3.959 -15.109 1.00 91.44 74 TYR A N 1
ATOM 543 C CA . TYR A 1 74 ? 4.508 -4.858 -14.028 1.00 91.44 74 TYR A CA 1
ATOM 544 C C . TYR A 1 74 ? 3.398 -4.890 -12.988 1.00 91.44 74 TYR A C 1
ATOM 546 O O . TYR A 1 74 ? 2.914 -3.844 -12.555 1.00 91.44 74 TYR A O 1
ATOM 554 N N . VAL A 1 75 ? 2.984 -6.091 -12.596 1.00 91.50 75 VAL A N 1
ATOM 555 C CA . VAL A 1 75 ? 1.917 -6.301 -11.616 1.00 91.50 75 VAL A CA 1
ATOM 556 C C . VAL A 1 75 ? 2.514 -7.009 -10.413 1.00 91.50 75 VAL A C 1
ATOM 558 O O . VAL A 1 75 ? 3.134 -8.061 -10.566 1.00 91.50 75 VAL A O 1
ATOM 561 N N . SER A 1 76 ? 2.344 -6.428 -9.226 1.00 88.31 76 SER A N 1
ATOM 562 C CA . SER A 1 76 ? 2.774 -7.077 -7.992 1.00 88.31 76 SER A CA 1
ATOM 563 C C . SER A 1 76 ? 1.938 -8.327 -7.748 1.00 88.31 76 SER A C 1
ATOM 565 O O . SER A 1 76 ? 0.705 -8.271 -7.790 1.00 88.31 76 SER A O 1
ATOM 567 N N . LYS A 1 77 ? 2.600 -9.450 -7.464 1.00 85.12 77 LYS A N 1
ATOM 568 C CA . LYS A 1 77 ? 1.919 -10.632 -6.947 1.00 85.12 77 LYS A CA 1
ATOM 569 C C . LYS A 1 77 ? 1.638 -10.379 -5.470 1.00 85.12 77 LYS A C 1
ATOM 571 O O . LYS A 1 77 ? 2.563 -10.319 -4.668 1.00 85.12 77 LYS A O 1
ATOM 576 N N . MET A 1 78 ? 0.368 -10.169 -5.154 1.00 84.12 78 MET A N 1
ATOM 577 C CA . MET A 1 78 ? -0.093 -9.925 -3.794 1.00 84.12 78 MET A CA 1
ATOM 578 C C . MET A 1 78 ? -0.592 -11.235 -3.189 1.00 84.12 78 MET A C 1
ATOM 580 O O . MET A 1 78 ? -1.267 -12.003 -3.878 1.00 84.12 78 MET A O 1
ATOM 584 N N . ASP A 1 79 ? -0.265 -11.464 -1.921 1.00 78.88 79 ASP A N 1
ATOM 585 C CA . ASP A 1 79 ? -0.806 -12.573 -1.136 1.00 78.88 79 ASP A CA 1
ATOM 586 C C . ASP A 1 79 ? -2.242 -12.244 -0.667 1.00 78.88 79 ASP A C 1
ATOM 588 O O . ASP A 1 79 ? -3.013 -11.587 -1.373 1.00 78.88 79 ASP A O 1
ATOM 592 N N . GLU A 1 80 ? -2.631 -12.705 0.522 1.00 77.31 80 GLU A N 1
ATOM 593 C CA . GLU A 1 80 ? -3.982 -12.530 1.048 1.00 77.31 80 GLU A CA 1
ATOM 594 C C . GLU A 1 80 ? -4.356 -11.049 1.270 1.00 77.31 80 GLU A C 1
ATOM 596 O O . GLU A 1 80 ? -3.548 -10.254 1.765 1.00 77.31 80 GLU A O 1
ATOM 601 N N . PRO A 1 81 ? -5.594 -10.652 0.926 1.00 77.00 81 PRO A N 1
ATOM 602 C CA . PRO A 1 81 ? -6.080 -9.308 1.196 1.00 77.00 81 PRO A CA 1
ATOM 603 C C . PRO A 1 81 ? -6.376 -9.114 2.687 1.00 77.00 81 PRO A C 1
ATOM 605 O O . PRO A 1 81 ? -6.915 -10.001 3.349 1.00 77.00 81 PRO A O 1
ATOM 608 N N . ALA A 1 82 ? -6.127 -7.910 3.204 1.00 67.19 82 ALA A N 1
ATOM 609 C CA . ALA A 1 82 ? -6.546 -7.554 4.555 1.00 67.19 82 ALA A CA 1
ATOM 610 C C . ALA A 1 82 ? -8.002 -7.058 4.555 1.00 67.19 82 ALA A C 1
ATOM 612 O O . ALA A 1 82 ? -8.416 -6.285 3.678 1.00 67.19 82 ALA A O 1
ATOM 613 N N . ARG A 1 83 ? -8.780 -7.482 5.557 1.00 59.28 83 ARG A N 1
ATOM 614 C CA . ARG A 1 83 ? -10.149 -6.999 5.790 1.00 59.28 83 ARG A CA 1
ATOM 615 C C . ARG A 1 83 ? -10.116 -5.726 6.624 1.00 59.28 83 ARG A C 1
ATOM 617 O O . ARG A 1 83 ? -9.536 -5.695 7.697 1.00 59.28 83 ARG A O 1
ATOM 624 N N . THR A 1 84 ? -10.781 -4.674 6.155 1.00 55.06 84 THR A N 1
ATOM 625 C CA . THR A 1 84 ? -10.881 -3.417 6.909 1.00 55.06 84 THR A CA 1
ATOM 626 C C . THR A 1 84 ? -12.108 -3.474 7.822 1.00 55.06 84 THR A C 1
ATOM 628 O O . THR A 1 84 ? -13.165 -2.961 7.472 1.00 55.06 84 THR A O 1
ATOM 631 N N . SER A 1 85 ? -11.990 -4.128 8.981 1.00 53.16 85 SER A N 1
ATOM 632 C CA . SER A 1 85 ? -13.032 -4.105 10.022 1.00 53.16 85 SER A CA 1
ATOM 633 C C . SER A 1 85 ? -12.670 -3.112 11.131 1.00 53.16 85 SER A C 1
ATOM 635 O O . SER A 1 85 ? -11.492 -2.835 11.350 1.00 53.16 85 SER A O 1
ATOM 637 N N . SER A 1 86 ? -13.658 -2.583 11.860 1.00 42.69 86 SER A N 1
ATOM 638 C CA . SER A 1 86 ? -13.425 -1.677 13.003 1.00 42.69 86 SER A CA 1
ATOM 639 C C . SER A 1 86 ? -12.593 -2.311 14.131 1.00 42.69 86 SER A C 1
ATOM 641 O O . SER A 1 86 ? -11.999 -1.590 14.930 1.00 42.69 86 SER A O 1
ATOM 643 N N . ALA A 1 87 ? -12.519 -3.646 14.177 1.00 38.66 87 ALA A N 1
ATOM 644 C CA . ALA A 1 87 ? -11.706 -4.413 15.119 1.00 38.66 87 ALA A CA 1
ATOM 645 C C . ALA A 1 87 ? -10.282 -4.706 14.607 1.00 38.66 87 ALA A C 1
ATOM 647 O O . ALA A 1 87 ? -9.411 -5.049 15.404 1.00 38.66 87 ALA A O 1
ATOM 648 N N . ASP A 1 88 ? -10.013 -4.554 13.306 1.00 46.91 88 ASP A N 1
ATOM 649 C CA . ASP A 1 88 ? -8.707 -4.869 12.722 1.00 46.91 88 ASP A CA 1
ATOM 650 C C . ASP A 1 88 ? -7.776 -3.650 12.751 1.00 46.91 88 ASP A C 1
ATOM 652 O O . ASP A 1 88 ? -7.329 -3.124 11.734 1.00 46.91 88 ASP A O 1
ATOM 656 N N . GLN A 1 89 ? -7.468 -3.175 13.959 1.00 47.16 89 GLN A N 1
ATOM 657 C CA . GLN A 1 89 ? -6.493 -2.101 14.187 1.00 47.16 89 GLN A CA 1
ATOM 658 C C . GLN A 1 89 ? -5.065 -2.493 13.760 1.00 47.16 89 GLN A C 1
ATOM 660 O O . GLN A 1 89 ? -4.180 -1.635 13.689 1.00 47.16 89 GLN A O 1
ATOM 665 N N . SER A 1 90 ? -4.830 -3.769 13.420 1.00 45.41 90 SER A N 1
ATOM 666 C CA . SER A 1 90 ? -3.529 -4.262 12.966 1.00 45.41 90 SER A CA 1
ATOM 667 C C . SER A 1 90 ? -3.091 -3.604 11.653 1.00 45.41 90 SER A C 1
ATOM 669 O O . SER A 1 90 ? -1.906 -3.318 11.478 1.00 45.41 90 SER A O 1
ATOM 671 N N . CYS A 1 91 ? -4.039 -3.245 10.779 1.00 46.75 91 CYS A N 1
ATOM 672 C CA . CYS A 1 91 ? -3.760 -2.527 9.533 1.00 46.75 91 CYS A CA 1
ATOM 673 C C . CYS A 1 91 ? -3.475 -1.022 9.731 1.00 46.75 91 CYS A C 1
ATOM 675 O O . CYS A 1 91 ? -2.997 -0.357 8.809 1.00 46.75 91 CYS A O 1
ATOM 677 N N . VAL A 1 92 ? -3.727 -0.485 10.933 1.00 48.06 92 VAL A N 1
ATOM 678 C CA . VAL A 1 92 ? -3.493 0.924 11.301 1.00 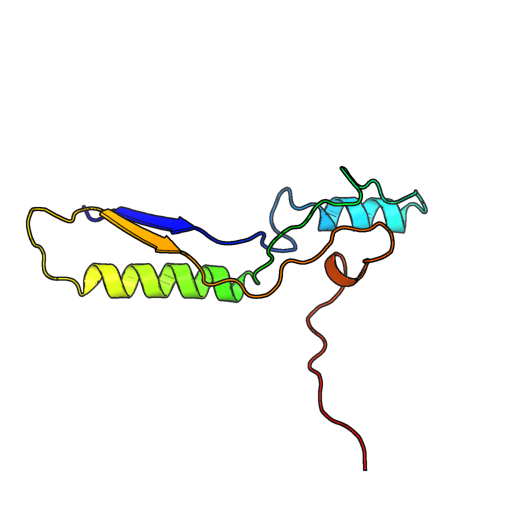48.06 92 VAL A CA 1
ATOM 679 C C . VAL A 1 92 ? -2.184 1.086 12.069 1.00 48.06 92 VAL A C 1
ATOM 681 O O . VAL A 1 92 ? -1.485 2.082 11.886 1.00 48.06 92 VAL A O 1
ATOM 684 N N . VAL A 1 93 ? -1.829 0.100 12.900 1.00 40.28 93 VAL A N 1
ATOM 685 C CA . VAL A 1 93 ? -0.626 0.125 13.739 1.00 40.28 93 VAL A CA 1
ATOM 686 C C . VAL A 1 93 ? -0.047 -1.283 13.884 1.00 40.28 93 VAL A C 1
ATOM 688 O O . VAL A 1 93 ? -0.069 -1.871 14.958 1.00 40.28 93 VAL A O 1
ATOM 691 N N . THR A 1 94 ? 0.537 -1.842 12.830 1.00 31.62 94 THR A N 1
ATOM 692 C CA . THR A 1 94 ? 1.637 -2.789 13.042 1.00 31.62 94 THR A CA 1
ATOM 693 C C . THR A 1 94 ? 2.767 -2.510 12.053 1.00 31.62 94 THR A C 1
ATOM 695 O O . THR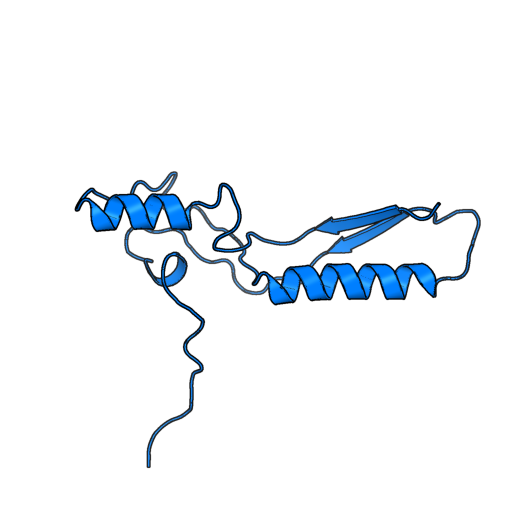 A 1 94 ? 2.611 -2.750 10.856 1.00 31.62 94 THR A O 1
ATOM 698 N N . PRO A 1 95 ? 3.960 -2.061 12.501 1.00 32.75 95 PRO A N 1
ATOM 699 C CA . PRO A 1 95 ? 5.155 -2.591 11.868 1.00 32.75 95 PRO A CA 1
ATOM 700 C C . PRO A 1 95 ? 5.051 -4.103 12.058 1.00 32.75 95 PRO A C 1
ATOM 702 O O . PRO A 1 95 ? 4.785 -4.553 13.173 1.00 32.75 95 PRO A O 1
ATOM 705 N N . LYS A 1 96 ? 5.161 -4.867 10.969 1.00 31.05 96 LYS A N 1
ATOM 706 C CA . LYS A 1 96 ? 5.242 -6.330 10.968 1.00 31.05 96 LYS A CA 1
ATOM 707 C C . LYS A 1 96 ? 6.157 -6.733 12.128 1.00 31.05 96 LYS A C 1
ATOM 709 O O . LYS A 1 96 ? 7.372 -6.617 11.995 1.00 31.05 96 LYS A O 1
ATOM 714 N N . ARG A 1 97 ? 5.595 -7.108 13.290 1.00 33.16 97 ARG A N 1
ATOM 715 C CA . ARG A 1 97 ? 6.390 -7.699 14.364 1.00 33.16 97 ARG A CA 1
ATOM 716 C C . ARG A 1 97 ? 6.938 -8.949 13.719 1.00 33.16 97 ARG A C 1
ATOM 718 O O . ARG A 1 97 ? 6.190 -9.865 13.380 1.00 33.16 97 ARG A O 1
ATOM 725 N N . GLU A 1 98 ? 8.232 -8.906 13.458 1.00 33.25 98 GLU A N 1
ATOM 726 C CA . GLU A 1 98 ? 9.055 -10.064 13.223 1.00 33.25 98 GLU A CA 1
ATOM 727 C C . GLU A 1 98 ? 8.586 -11.127 14.216 1.00 33.25 98 GLU A C 1
ATOM 729 O O . GLU A 1 98 ? 8.700 -10.959 15.432 1.00 33.25 98 GLU A O 1
ATOM 734 N N . ARG A 1 99 ? 7.947 -12.185 13.703 1.00 35.62 99 ARG A N 1
ATOM 735 C CA . ARG A 1 99 ? 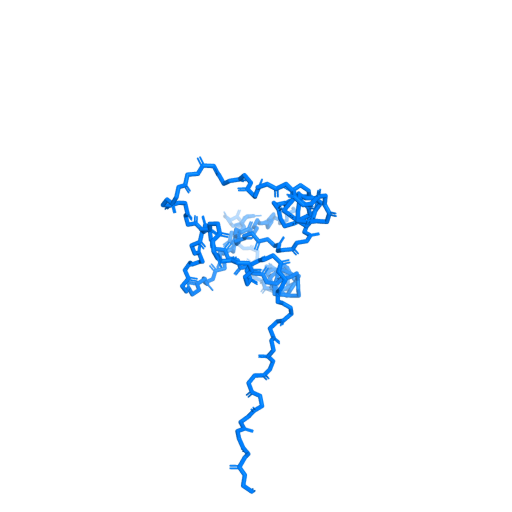7.813 -13.442 14.432 1.00 35.62 99 ARG A CA 1
ATOM 736 C C . ARG A 1 99 ? 9.236 -13.977 14.593 1.00 35.62 99 ARG A C 1
ATOM 738 O O . ARG A 1 99 ? 9.645 -14.892 13.884 1.00 35.62 99 ARG A O 1
ATOM 745 N N . ALA A 1 100 ? 9.991 -13.377 15.508 1.00 34.44 100 ALA A N 1
ATOM 746 C CA . ALA A 1 100 ? 11.056 -14.066 16.196 1.00 34.44 100 ALA A CA 1
ATOM 747 C C . ALA A 1 100 ? 10.375 -15.233 16.914 1.00 34.44 100 ALA A C 1
ATOM 749 O O . ALA A 1 100 ? 9.432 -15.065 17.693 1.00 34.44 100 ALA A O 1
ATOM 750 N N . ARG A 1 101 ? 10.768 -16.429 16.492 1.00 36.81 101 ARG A N 1
ATOM 751 C CA . ARG A 1 101 ? 10.324 -17.713 17.025 1.00 36.81 101 ARG A CA 1
ATOM 752 C C . ARG A 1 101 ? 10.575 -17.746 18.542 1.00 36.81 101 ARG A C 1
ATOM 754 O O . ARG A 1 101 ? 11.476 -17.066 19.025 1.00 36.81 101 ARG A O 1
ATOM 761 N N . GLY A 1 102 ? 9.761 -18.531 19.257 1.00 32.09 102 GLY A N 1
ATOM 762 C CA . GLY A 1 102 ? 9.932 -18.841 20.684 1.00 32.09 102 GLY A CA 1
ATOM 763 C C . GLY A 1 102 ? 11.360 -19.300 21.014 1.00 32.09 102 GLY A C 1
ATOM 764 O O . GLY A 1 102 ? 12.092 -19.735 20.134 1.00 32.09 102 GLY A O 1
ATOM 765 N N . GLY A 1 103 ? 11.836 -19.163 22.244 1.00 32.97 103 GLY A N 1
ATOM 766 C CA . GLY A 1 103 ? 11.152 -19.625 23.445 1.00 32.97 103 GLY A CA 1
ATOM 767 C C . GLY A 1 103 ? 11.598 -21.058 23.731 1.00 32.97 103 GLY A C 1
ATOM 768 O O . GLY A 1 103 ? 10.863 -21.982 23.399 1.00 32.97 103 GLY A O 1
ATOM 769 N N . ALA A 1 104 ? 12.817 -21.190 24.260 1.00 32.66 104 ALA A N 1
ATOM 770 C CA . ALA A 1 104 ? 13.340 -22.203 25.185 1.00 32.66 104 ALA A CA 1
ATOM 771 C C . ALA A 1 104 ? 14.833 -21.906 25.387 1.00 32.66 104 ALA A C 1
ATOM 773 O O . ALA A 1 104 ? 15.534 -21.771 24.358 1.00 32.66 104 ALA A O 1
#

Secondary structure (DSSP, 8-state):
--EEEEE--B-TTSTT-HHHHHHHHHHTTPPP--S-TT-EE-B--HHHHHHHHHHHHHHHHSS---TT--EEEEE----SPEE--TT-GGGTS------PPP--

Foldseek 3Di:
DAAEAEAEWDEAPPVPDLLVVQVVCVVVVHQRDDPDQADWTFYDYPVVVVVQVVVRVVVSVPDDCDVPHRYDYHYDDTDDIDGDHSPPCVSNDDPPPPCPDDDD

pLDDT: mean 75.35, std 19.53, range [31.05, 94.44]

Sequence (104 aa):
MRHIAGRFGNVPGSVGAAAPKFKAQIERGDPVTVTHPDMVRYFMTAREACTLALSAAIHADGMPSSNTRRASVYVSKMDEPARTSSADQSCVVTPKRERARGGA

Radius of gyration: 18.52 Å; chains: 1; bounding box: 36×34×58 Å